Protein AF-A0A7S2I448-F1 (afdb_monomer_lite)

Foldseek 3Di:
DDDPPDDDPPVVVVVVLVVVCVVLVVVLCCLQVCCVVVVQPFPDWDDFPLGIATHGDPVSVVVLVVSLVVCCVRVNCLDPSNLSSLVVLLSVLLVCVGPVVVDDLVRLQVSLLSNLVSLVVSCVSCVVVVNNPPPPPPSVSSLVSSLVSCVVSVVSYDPSSVVSSVVRPD

pLDDT: mean 77.35, std 14.74, range [39.53, 93.0]

Radius of gyration: 19.7 Å; chains: 1; bounding box: 56×32×68 Å

Sequence (170 aa):
CGVCSESPVGACGEARFLTVERQLGRYAEKTFYKPTIMPPTAIGSFKSRHGEIQLIKPEFLSNALDLAACVWGVLGLKHWASQWARMLILDVIITKLEFCTTASAGDRNKLVSYLLGTTNALWEWISSLGLTQDPSCFLLGRAEVVKAYAFSHYEELNDDSRCRLSELNS

Structure (mmCIF, N/CA/C/O backbone):
data_AF-A0A7S2I448-F1
#
_entry.id   AF-A0A7S2I448-F1
#
loop_
_atom_site.group_PDB
_atom_site.id
_atom_site.type_symbol
_atom_site.label_atom_id
_atom_site.label_alt_id
_atom_site.label_comp_id
_atom_site.label_asym_id
_atom_site.label_entity_id
_atom_site.label_seq_id
_atom_site.pdbx_PDB_ins_code
_atom_site.Cartn_x
_atom_site.Cartn_y
_atom_site.Cartn_z
_atom_site.occupancy
_atom_site.B_iso_or_equiv
_atom_site.auth_seq_id
_atom_site.auth_comp_id
_atom_site.auth_asym_id
_atom_site.auth_atom_id
_atom_site.pdbx_PDB_model_num
ATOM 1 N N . CYS A 1 1 ? -36.578 -10.979 45.967 1.00 41.56 1 CYS A N 1
ATOM 2 C CA . CYS A 1 1 ? -35.257 -10.924 45.312 1.00 41.56 1 CYS A CA 1
ATOM 3 C C . CYS A 1 1 ? -35.489 -10.396 43.903 1.00 41.56 1 CYS A C 1
ATOM 5 O O . CYS A 1 1 ? -35.937 -11.145 43.048 1.00 41.56 1 CYS A O 1
ATOM 7 N N . GLY A 1 2 ? -35.384 -9.079 43.736 1.00 43.53 2 GLY A N 1
ATOM 8 C CA . GLY A 1 2 ? -35.562 -8.406 42.453 1.00 43.53 2 GLY A CA 1
ATOM 9 C C . GLY A 1 2 ? -34.206 -8.032 41.866 1.00 43.53 2 GLY A C 1
ATOM 10 O O . GLY A 1 2 ? -33.239 -7.901 42.611 1.00 43.53 2 GLY A O 1
ATOM 11 N N . VAL A 1 3 ? -34.203 -7.793 40.553 1.00 48.28 3 VAL A N 1
ATOM 12 C CA . VAL A 1 3 ? -33.097 -7.271 39.731 1.00 48.28 3 VAL A CA 1
ATOM 13 C C . VAL A 1 3 ? -32.118 -8.325 39.195 1.00 48.28 3 VAL A C 1
ATOM 15 O O . VAL A 1 3 ? -30.940 -8.317 39.522 1.00 48.28 3 VAL A O 1
ATOM 18 N N . CYS A 1 4 ? -32.597 -9.192 38.298 1.00 46.34 4 CYS A N 1
ATOM 19 C CA . CYS A 1 4 ? -31.773 -9.826 37.250 1.00 46.34 4 CYS A CA 1
ATOM 20 C C . CYS A 1 4 ? -32.556 -9.945 35.921 1.00 46.34 4 CYS A C 1
ATOM 22 O O . CYS A 1 4 ? -32.381 -10.903 35.174 1.00 46.34 4 CYS A O 1
ATOM 24 N N . SER A 1 5 ? -33.463 -9.008 35.631 1.00 45.19 5 SER A N 1
ATOM 25 C CA . SER A 1 5 ? -34.150 -8.942 34.339 1.00 45.19 5 SER A CA 1
ATOM 26 C C . SER A 1 5 ? -33.338 -8.079 33.371 1.00 45.19 5 SER A C 1
ATOM 28 O O . SER A 1 5 ? -33.245 -6.869 33.554 1.00 45.19 5 SER A O 1
ATOM 30 N N . GLU A 1 6 ? -32.774 -8.748 32.361 1.00 47.06 6 GLU A N 1
ATOM 31 C CA . GLU A 1 6 ? -32.377 -8.197 31.057 1.00 47.06 6 GLU A CA 1
ATOM 32 C C . GLU A 1 6 ? -31.151 -7.267 31.040 1.00 47.06 6 GLU A C 1
ATOM 34 O O . GLU A 1 6 ? -31.242 -6.059 30.849 1.00 47.06 6 GLU A O 1
ATOM 39 N N . SER A 1 7 ? -29.950 -7.852 31.132 1.00 44.59 7 SER A N 1
ATOM 40 C CA . SER A 1 7 ? -28.789 -7.231 30.479 1.00 44.59 7 SER A CA 1
ATOM 41 C C . SER A 1 7 ? -28.890 -7.471 28.967 1.00 44.59 7 SER A C 1
ATOM 43 O O . SER A 1 7 ? -29.052 -8.625 28.559 1.00 44.59 7 SER A O 1
ATOM 45 N N . PRO A 1 8 ? -28.796 -6.432 28.118 1.00 47.22 8 PRO A N 1
ATOM 46 C CA . PRO A 1 8 ? -28.933 -6.591 26.681 1.00 47.22 8 PRO A CA 1
ATOM 47 C C . PRO A 1 8 ? -27.724 -7.370 26.165 1.00 47.22 8 PRO A C 1
ATOM 49 O O . PRO A 1 8 ? -26.587 -6.901 26.214 1.00 47.22 8 PRO A O 1
ATOM 52 N N . VAL A 1 9 ? -27.983 -8.570 25.652 1.00 50.88 9 VAL A N 1
ATOM 53 C CA . VAL A 1 9 ? -26.984 -9.507 25.109 1.00 50.88 9 VAL A CA 1
ATOM 54 C C . VAL A 1 9 ? -26.128 -8.865 23.991 1.00 50.88 9 VAL A C 1
ATOM 56 O O . VAL A 1 9 ? -25.024 -9.329 23.721 1.00 50.88 9 VAL A O 1
ATOM 59 N N . GLY A 1 10 ? -26.566 -7.741 23.405 1.00 48.16 10 GLY A N 1
ATOM 60 C CA . GLY A 1 10 ? -25.814 -6.952 22.417 1.00 48.16 10 GLY A CA 1
ATOM 61 C C . GLY A 1 10 ? -24.763 -5.980 22.979 1.00 48.16 10 GLY A C 1
ATOM 62 O O . GLY A 1 10 ? -23.720 -5.792 22.355 1.00 48.16 10 GLY A O 1
ATOM 63 N N . ALA A 1 11 ? -24.951 -5.415 24.179 1.00 51.22 11 ALA A N 1
ATOM 64 C CA . ALA A 1 11 ? -24.069 -4.349 24.682 1.00 51.22 11 ALA A CA 1
ATOM 65 C C . ALA A 1 11 ? -22.667 -4.856 25.071 1.00 51.22 11 ALA A C 1
ATOM 67 O O . ALA A 1 11 ? -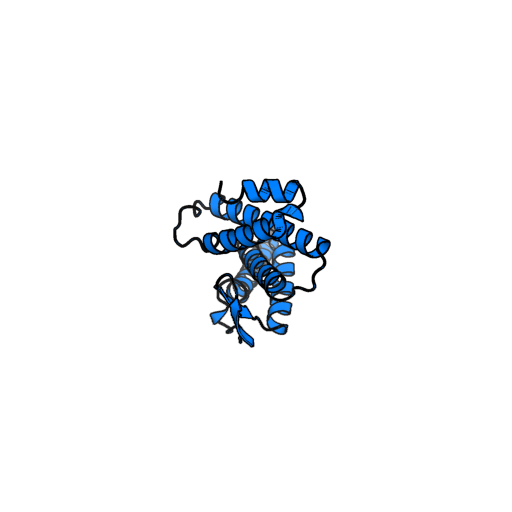21.677 -4.132 24.962 1.00 51.22 11 ALA A O 1
ATOM 68 N N . CYS A 1 12 ? -22.562 -6.119 25.499 1.00 55.38 12 CYS A N 1
ATOM 69 C CA . CYS A 1 12 ? -21.279 -6.730 25.852 1.00 55.38 12 CYS A CA 1
ATOM 70 C C . CYS A 1 12 ? -20.431 -7.050 24.605 1.00 55.38 12 CYS A C 1
ATOM 72 O O . CYS A 1 12 ? -19.211 -6.872 24.620 1.00 55.38 12 CYS A O 1
ATOM 74 N N . GLY A 1 13 ? -21.077 -7.468 23.508 1.00 61.75 13 GLY A N 1
ATOM 75 C CA . GLY A 1 13 ? -20.419 -7.747 22.229 1.00 61.75 13 GLY A CA 1
ATOM 76 C C . GLY A 1 13 ? -19.889 -6.481 21.558 1.00 61.75 13 GLY A C 1
ATOM 77 O O . GLY A 1 13 ? -18.728 -6.443 21.153 1.00 61.75 13 GLY A O 1
ATOM 78 N N . GLU A 1 14 ? -20.698 -5.421 21.527 1.00 65.50 14 GLU A N 1
ATOM 79 C CA . GLU A 1 14 ? -20.307 -4.123 20.966 1.00 65.50 14 GLU A CA 1
ATOM 80 C C . GLU A 1 14 ? -19.184 -3.457 21.772 1.00 65.50 14 GLU A C 1
ATOM 82 O O . GLU A 1 14 ? -18.189 -3.019 21.197 1.00 65.50 14 GLU A O 1
ATOM 87 N N . ALA A 1 15 ? -19.265 -3.450 23.108 1.00 70.25 15 ALA A N 1
ATOM 88 C CA . ALA A 1 15 ? -18.203 -2.896 23.954 1.00 70.25 15 ALA A CA 1
ATOM 89 C C . ALA A 1 15 ? -16.870 -3.654 23.801 1.00 70.25 15 ALA A C 1
ATOM 91 O O . ALA A 1 15 ? -15.789 -3.049 23.805 1.00 70.25 15 ALA A O 1
ATOM 92 N N . ARG A 1 16 ? -16.931 -4.982 23.629 1.00 79.00 16 ARG A N 1
ATOM 93 C CA . ARG A 1 16 ? -15.752 -5.813 23.361 1.00 79.00 16 ARG A CA 1
ATOM 94 C C . ARG A 1 16 ? -15.176 -5.539 21.973 1.00 79.00 16 ARG A C 1
ATOM 96 O O . ARG A 1 16 ? -13.962 -5.379 21.865 1.00 79.00 16 ARG A O 1
ATOM 103 N N . PHE A 1 17 ? -16.018 -5.430 20.946 1.00 82.56 17 PHE A N 1
ATOM 104 C CA . PHE A 1 17 ? -15.581 -5.095 19.590 1.00 82.56 17 PHE A CA 1
ATOM 105 C C . PHE A 1 17 ? -14.922 -3.713 19.536 1.00 82.56 17 PHE A C 1
ATOM 107 O O . PHE A 1 17 ? -13.794 -3.607 19.069 1.00 82.56 17 PHE A O 1
ATOM 114 N N . LEU A 1 18 ? -15.543 -2.687 20.126 1.00 83.62 18 LEU A N 1
ATOM 115 C CA . LEU A 1 18 ? -14.981 -1.331 20.204 1.00 83.62 18 LEU A CA 1
ATOM 116 C C . LEU A 1 18 ? -13.620 -1.302 20.911 1.00 83.62 18 LEU A C 1
ATOM 118 O O . LEU A 1 18 ? -12.732 -0.530 20.550 1.00 83.62 18 LEU A O 1
ATOM 122 N N . THR A 1 19 ? -13.431 -2.138 21.933 1.00 87.12 19 THR A N 1
ATOM 123 C CA . THR A 1 19 ? -12.141 -2.248 22.630 1.00 87.12 19 THR A CA 1
ATOM 124 C C . THR A 1 19 ? -11.075 -2.851 21.718 1.00 87.12 19 THR A C 1
ATOM 126 O O . THR A 1 19 ? -9.966 -2.319 21.646 1.00 87.12 19 THR A O 1
ATOM 129 N N . VAL A 1 20 ? -11.416 -3.917 20.988 1.00 87.62 20 VAL A N 1
ATOM 130 C CA . VAL A 1 20 ? -10.523 -4.566 20.017 1.00 87.62 20 VAL A CA 1
ATOM 131 C C . VAL A 1 20 ? -10.198 -3.626 18.855 1.00 87.62 20 VAL A C 1
ATOM 133 O O . VAL A 1 20 ? -9.028 -3.456 18.526 1.00 87.62 20 VAL A O 1
ATOM 136 N N . GLU A 1 21 ? -11.196 -2.951 18.287 1.00 89.62 21 GLU A N 1
ATOM 137 C CA . GLU A 1 21 ? -11.032 -1.953 17.227 1.00 89.62 21 GLU A CA 1
ATOM 138 C C . GLU A 1 21 ? -10.087 -0.831 17.657 1.00 89.62 21 GLU A C 1
ATOM 140 O O . GLU A 1 21 ? -9.142 -0.508 16.940 1.00 89.62 21 GLU A O 1
ATOM 145 N N . ARG A 1 22 ? -10.267 -0.278 18.863 1.00 88.94 22 ARG A N 1
ATOM 146 C CA . ARG A 1 22 ? -9.377 0.764 19.399 1.00 88.94 22 ARG A CA 1
ATOM 147 C C . ARG A 1 22 ? -7.952 0.263 19.599 1.0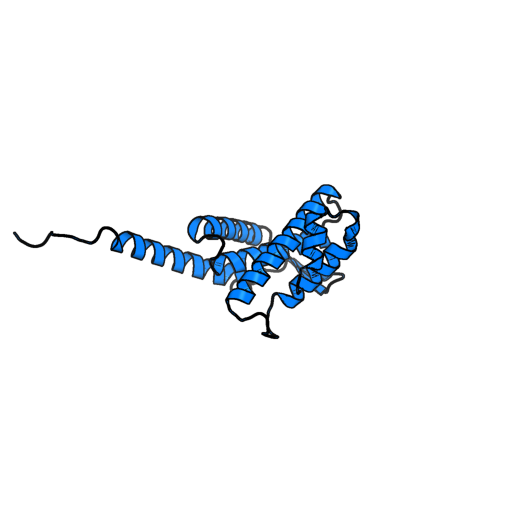0 88.94 22 ARG A C 1
ATOM 149 O O . ARG A 1 22 ? -7.007 1.001 19.326 1.00 88.94 22 ARG A O 1
ATOM 156 N N . GLN A 1 23 ? -7.784 -0.959 20.101 1.00 89.75 23 GLN A N 1
ATOM 157 C CA . GLN A 1 23 ? -6.461 -1.552 20.292 1.00 89.75 23 GLN A CA 1
ATOM 158 C C . GLN A 1 23 ? -5.765 -1.759 18.947 1.00 89.75 23 GLN A C 1
ATOM 160 O O . GLN A 1 23 ? -4.665 -1.243 18.752 1.00 89.75 23 GLN A O 1
ATOM 165 N N . LEU A 1 24 ? -6.424 -2.433 18.003 1.00 8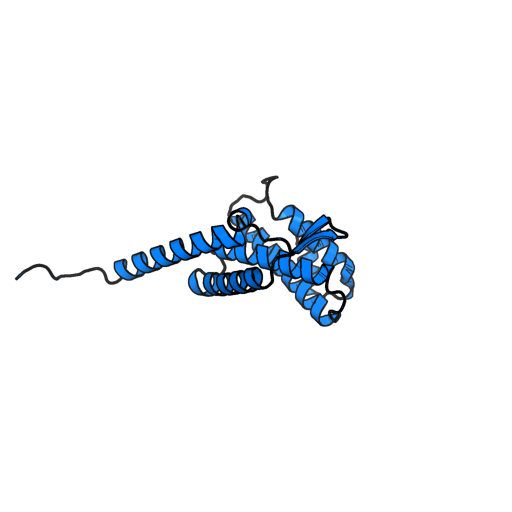9.38 24 LEU A N 1
ATOM 166 C CA . LEU A 1 24 ? -5.904 -2.657 16.656 1.00 89.38 24 LEU A CA 1
ATOM 167 C C . LEU A 1 24 ? -5.645 -1.344 15.918 1.00 89.38 24 LEU A C 1
ATOM 169 O O . LEU A 1 24 ? -4.608 -1.210 15.282 1.00 89.38 24 LEU A O 1
ATOM 173 N N . GLY A 1 25 ? -6.520 -0.349 16.066 1.00 86.94 25 GLY A N 1
ATOM 174 C CA . GLY A 1 25 ? -6.329 0.993 15.525 1.00 86.94 25 GLY A CA 1
ATOM 175 C C . GLY A 1 25 ? -5.058 1.657 16.054 1.00 86.94 25 GLY A C 1
ATOM 176 O O . GLY A 1 25 ? -4.261 2.164 15.274 1.00 86.94 25 GLY A O 1
ATOM 177 N N . ARG A 1 26 ? -4.796 1.587 17.365 1.00 87.25 26 ARG A N 1
ATOM 178 C CA . ARG A 1 26 ? -3.555 2.128 17.953 1.00 87.25 26 ARG A CA 1
ATOM 179 C C . ARG A 1 26 ? -2.304 1.390 17.480 1.00 87.25 26 ARG A C 1
ATOM 181 O O . ARG A 1 26 ? -1.272 2.029 17.288 1.00 87.25 26 ARG A O 1
ATOM 188 N N . TYR A 1 27 ? -2.371 0.068 17.318 1.00 86.56 27 TYR A N 1
ATOM 189 C CA . TYR A 1 27 ? -1.264 -0.695 16.736 1.00 86.56 27 TYR A CA 1
ATOM 190 C C . TYR A 1 27 ? -1.041 -0.301 15.274 1.00 86.56 27 TYR A C 1
ATOM 192 O O . TYR A 1 27 ? 0.079 0.026 14.899 1.00 86.56 27 TYR A O 1
ATOM 200 N N . ALA A 1 28 ? -2.108 -0.228 14.479 1.00 86.06 28 ALA A N 1
ATOM 201 C CA . ALA A 1 28 ? -2.058 0.177 13.079 1.00 86.06 28 ALA A CA 1
ATOM 202 C C . ALA A 1 28 ? -1.509 1.599 12.900 1.00 86.06 28 ALA A C 1
ATOM 204 O O . ALA A 1 28 ? -0.683 1.825 12.025 1.00 86.06 28 ALA A O 1
ATOM 205 N N . GLU A 1 29 ? -1.897 2.556 13.744 1.00 82.81 29 GLU A N 1
ATOM 206 C CA . GLU A 1 29 ? -1.359 3.919 13.686 1.00 82.81 29 GLU A CA 1
ATOM 207 C C . GLU A 1 29 ? 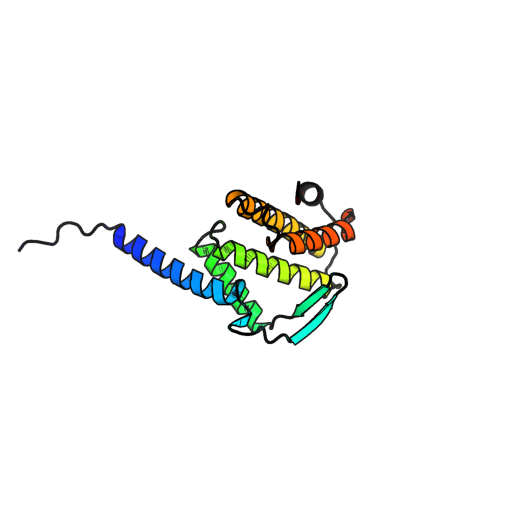0.158 3.936 13.948 1.00 82.81 29 GLU A C 1
ATOM 209 O O . GLU A 1 29 ? 0.916 4.573 13.214 1.00 82.81 29 GLU A O 1
ATOM 214 N N . LYS A 1 30 ? 0.618 3.193 14.962 1.00 81.25 30 LYS A N 1
ATOM 215 C CA . LYS A 1 30 ? 2.046 3.095 15.303 1.00 81.25 30 LYS A CA 1
ATOM 216 C C . LYS A 1 30 ? 2.866 2.379 14.233 1.00 81.25 30 LYS A C 1
ATOM 218 O O . LYS A 1 30 ? 4.016 2.743 14.019 1.00 81.25 30 LYS A O 1
ATOM 223 N N . THR A 1 31 ? 2.299 1.360 13.595 1.00 81.00 31 THR A N 1
ATOM 224 C CA . THR A 1 31 ? 3.022 0.514 12.639 1.00 81.00 31 THR A CA 1
ATOM 225 C C . THR A 1 31 ? 2.940 1.045 11.209 1.00 81.00 31 THR A C 1
ATOM 227 O O . THR A 1 31 ? 3.939 1.013 10.500 1.00 81.00 31 THR A O 1
ATOM 230 N N . PHE A 1 32 ? 1.782 1.545 10.773 1.00 79.38 32 PHE A N 1
ATOM 231 C CA . PHE A 1 32 ? 1.540 1.918 9.376 1.00 79.38 32 PHE A CA 1
ATOM 232 C C . PHE A 1 32 ? 1.560 3.433 9.122 1.00 79.38 32 PHE A C 1
ATOM 234 O O . PHE A 1 32 ? 2.029 3.854 8.070 1.00 79.38 32 PHE A O 1
ATOM 241 N N . TYR A 1 33 ? 1.057 4.260 10.052 1.00 68.31 33 TYR A N 1
ATOM 242 C CA . TYR A 1 33 ? 0.907 5.711 9.835 1.00 68.31 33 TYR A CA 1
ATOM 243 C C . TYR A 1 33 ? 2.132 6.521 10.282 1.00 68.31 33 TYR A C 1
ATOM 245 O O . TYR A 1 33 ? 2.568 7.436 9.585 1.00 68.31 33 TYR A O 1
ATOM 253 N N . LYS A 1 34 ? 2.710 6.187 11.442 1.00 58.50 34 LYS A N 1
ATOM 254 C CA . LYS A 1 34 ? 3.895 6.861 12.000 1.00 58.50 34 LYS A CA 1
ATOM 255 C C . LYS A 1 34 ? 5.024 5.871 12.279 1.00 58.50 34 LYS A C 1
ATOM 257 O O . LYS A 1 34 ? 5.314 5.593 13.446 1.00 58.50 34 LYS A O 1
ATOM 262 N N . PRO A 1 35 ? 5.740 5.408 11.241 1.00 51.62 35 PRO A N 1
ATOM 263 C CA . PRO A 1 35 ? 6.934 4.594 11.443 1.00 51.62 35 PRO A CA 1
ATOM 264 C C . PRO A 1 35 ? 8.017 5.324 12.269 1.00 51.62 35 PRO A C 1
ATOM 266 O O . PRO A 1 35 ? 8.924 4.700 12.787 1.00 51.62 35 PRO A O 1
ATOM 269 N N . THR A 1 36 ? 7.925 6.634 12.510 1.00 41.72 36 THR A N 1
ATOM 270 C CA . THR A 1 36 ? 8.865 7.391 13.357 1.00 41.72 36 THR A CA 1
ATOM 271 C C . THR A 1 36 ? 8.805 7.095 14.866 1.00 41.72 36 THR A C 1
ATOM 273 O O . THR A 1 36 ? 9.719 7.504 15.577 1.00 41.72 36 THR A O 1
ATOM 276 N N . ILE A 1 37 ? 7.791 6.380 15.383 1.00 39.62 37 ILE A N 1
ATOM 277 C CA . ILE A 1 37 ? 7.693 6.045 16.828 1.00 39.62 37 ILE A CA 1
ATOM 278 C C . ILE A 1 37 ? 8.463 4.754 17.182 1.00 39.62 37 ILE A C 1
ATOM 280 O O . ILE A 1 37 ? 8.880 4.560 18.322 1.00 39.62 37 ILE A O 1
ATOM 284 N N . MET A 1 38 ? 8.746 3.913 16.190 1.00 39.53 38 MET A N 1
ATOM 285 C CA . MET A 1 38 ? 9.839 2.943 16.215 1.00 39.53 38 MET A CA 1
ATOM 286 C C . MET A 1 38 ? 10.570 3.158 14.905 1.00 39.53 38 MET A C 1
ATOM 288 O O . MET A 1 38 ? 10.116 2.558 13.931 1.00 39.53 38 MET A O 1
ATOM 292 N N . PRO A 1 39 ? 11.609 4.021 14.838 1.00 41.28 39 PRO A N 1
ATOM 293 C CA . PRO A 1 39 ? 12.242 4.342 13.568 1.00 41.28 39 PRO A CA 1
ATOM 294 C C . PRO A 1 39 ? 12.464 3.017 12.844 1.00 41.28 39 PRO A C 1
ATOM 296 O O . PRO A 1 39 ? 13.094 2.134 13.452 1.00 41.28 39 PRO A O 1
ATOM 299 N N . PRO A 1 40 ? 11.897 2.809 11.631 1.00 47.94 40 PRO A N 1
ATOM 300 C CA . PRO A 1 40 ? 12.309 1.696 10.807 1.00 47.94 40 PRO A CA 1
ATOM 301 C C . PRO A 1 40 ? 13.797 1.930 10.756 1.00 47.94 40 PRO A C 1
ATOM 303 O O . PRO A 1 40 ? 14.253 2.987 10.324 1.00 47.94 40 PRO A O 1
ATOM 306 N N . THR A 1 41 ? 14.542 1.072 11.438 1.00 46.06 41 THR A N 1
ATOM 307 C CA . THR A 1 41 ? 15.968 1.277 11.609 1.00 46.06 41 THR A CA 1
ATOM 308 C C . THR A 1 41 ? 16.479 0.900 10.243 1.00 46.06 41 THR A C 1
ATOM 310 O O . THR A 1 41 ? 16.716 -0.276 9.981 1.00 46.06 41 THR A O 1
ATOM 313 N N . ALA A 1 42 ? 16.403 1.874 9.337 1.00 51.31 42 ALA A N 1
ATOM 314 C CA . ALA A 1 42 ? 16.500 1.670 7.921 1.00 51.31 42 ALA A CA 1
ATOM 315 C C . ALA A 1 42 ? 17.836 0.984 7.721 1.00 51.31 42 ALA A C 1
ATOM 317 O O . ALA A 1 42 ? 18.854 1.451 8.236 1.00 51.31 42 ALA A O 1
ATOM 318 N N . ILE A 1 43 ? 17.829 -0.156 7.035 1.00 51.12 43 ILE A N 1
ATOM 319 C CA . ILE A 1 43 ? 19.082 -0.843 6.694 1.00 51.12 43 ILE A CA 1
ATOM 320 C C . ILE A 1 43 ? 19.985 0.132 5.911 1.00 51.12 43 ILE A C 1
ATOM 322 O O . ILE A 1 43 ? 21.207 0.086 6.004 1.00 51.12 43 ILE A O 1
ATOM 326 N N . GLY A 1 44 ? 19.349 1.069 5.209 1.00 52.12 44 GLY A N 1
ATOM 327 C CA . GLY A 1 44 ? 19.909 2.266 4.621 1.00 52.12 44 GLY A CA 1
ATOM 328 C C . GLY A 1 44 ? 18.808 3.014 3.875 1.00 52.12 44 GLY A C 1
ATOM 329 O O . GLY A 1 44 ? 17.672 2.538 3.765 1.00 52.12 44 GLY A O 1
ATOM 330 N N . SER A 1 45 ? 19.167 4.177 3.353 1.00 55.91 45 SER A N 1
ATOM 331 C CA . SER A 1 45 ? 18.362 4.910 2.389 1.00 55.91 45 SER A CA 1
ATOM 332 C C . SER A 1 45 ? 18.981 4.710 1.010 1.00 55.91 45 SER A C 1
ATOM 334 O O . SER A 1 45 ? 20.180 4.942 0.837 1.00 55.91 45 SER A O 1
ATOM 336 N N . PHE A 1 46 ? 18.210 4.203 0.053 1.00 60.09 46 PHE A N 1
ATOM 337 C CA . PHE A 1 46 ? 18.719 3.802 -1.255 1.00 60.09 46 PHE A CA 1
ATOM 338 C C . PHE A 1 46 ? 18.152 4.712 -2.333 1.00 60.09 46 PHE A C 1
ATOM 340 O O . PHE A 1 46 ? 16.940 4.888 -2.441 1.00 60.09 46 PHE A O 1
ATOM 347 N N . LYS A 1 47 ? 19.036 5.270 -3.165 1.00 62.06 47 LYS A N 1
ATOM 348 C CA . LYS A 1 47 ? 18.614 5.987 -4.368 1.00 62.06 47 LYS A CA 1
ATOM 349 C C . LYS A 1 47 ? 18.091 4.984 -5.386 1.00 62.06 47 LYS A C 1
ATOM 351 O O . LYS A 1 47 ? 18.823 4.097 -5.820 1.00 62.06 47 LYS A O 1
ATOM 356 N N . SER A 1 48 ? 16.846 5.162 -5.778 1.00 64.81 48 SER A N 1
ATOM 357 C CA . SER A 1 48 ? 16.202 4.446 -6.858 1.00 64.81 48 SER A CA 1
ATOM 358 C C . SER A 1 48 ? 15.943 5.368 -8.048 1.00 64.81 48 SER A C 1
ATOM 360 O O . SER A 1 48 ? 16.163 6.580 -7.984 1.00 64.81 48 SER A O 1
ATOM 362 N N . ARG A 1 49 ? 15.495 4.791 -9.169 1.00 65.06 49 ARG A N 1
ATOM 363 C CA . ARG A 1 49 ? 15.152 5.560 -10.378 1.00 65.06 49 ARG A CA 1
ATOM 364 C C . ARG A 1 49 ? 13.971 6.510 -10.160 1.00 65.06 49 ARG A C 1
ATOM 366 O O . ARG A 1 49 ? 13.844 7.469 -10.912 1.00 65.06 49 ARG A O 1
ATOM 373 N N . HIS A 1 50 ? 13.152 6.257 -9.141 1.00 61.34 50 HIS A N 1
ATOM 374 C CA . HIS A 1 50 ? 11.924 7.001 -8.861 1.00 61.34 50 HIS A CA 1
ATOM 375 C C . HIS A 1 50 ? 11.983 7.786 -7.543 1.00 61.34 50 HIS A C 1
ATOM 377 O O . HIS A 1 50 ? 10.982 8.367 -7.138 1.00 61.34 50 HIS A O 1
ATOM 383 N N . GLY A 1 51 ? 13.137 7.828 -6.869 1.00 64.56 51 GLY A N 1
ATOM 384 C CA . GLY A 1 51 ? 13.306 8.579 -5.629 1.00 64.56 51 GLY A CA 1
ATOM 385 C C . GLY A 1 51 ? 14.197 7.869 -4.621 1.00 64.56 51 GLY A C 1
ATOM 386 O O . GLY A 1 51 ? 15.056 7.070 -4.974 1.00 64.56 51 GLY A O 1
ATOM 387 N N . GLU A 1 52 ? 14.026 8.196 -3.348 1.00 60.34 52 GLU A N 1
ATOM 388 C CA . GLU A 1 52 ? 14.752 7.569 -2.251 1.00 60.34 52 GLU A CA 1
ATOM 389 C C . GLU A 1 52 ? 13.847 6.545 -1.556 1.00 60.34 52 GLU A C 1
ATOM 391 O O . GLU A 1 52 ? 12.759 6.888 -1.095 1.00 60.34 52 GLU A O 1
ATOM 396 N N . ILE A 1 53 ? 14.286 5.285 -1.493 1.00 60.94 53 ILE A N 1
ATOM 397 C CA . ILE A 1 53 ? 13.560 4.202 -0.825 1.00 60.94 53 ILE A CA 1
ATOM 398 C C . ILE A 1 53 ? 14.268 3.828 0.469 1.00 60.94 53 ILE A C 1
ATOM 400 O O . ILE A 1 53 ? 15.455 3.495 0.487 1.00 60.94 53 ILE A O 1
ATOM 404 N N . GLN A 1 54 ? 13.509 3.833 1.561 1.00 63.09 54 GLN A N 1
ATOM 405 C CA . GLN A 1 54 ? 13.975 3.350 2.854 1.00 63.09 54 GLN A CA 1
ATOM 406 C C . GLN A 1 54 ? 13.701 1.851 2.971 1.00 63.09 54 GLN A C 1
ATOM 408 O O . GLN A 1 54 ? 12.553 1.414 2.902 1.00 63.09 54 GLN A O 1
ATOM 413 N N . LEU A 1 55 ? 14.754 1.054 3.172 1.00 62.75 55 LEU A N 1
ATOM 414 C CA . LEU A 1 55 ? 14.588 -0.382 3.390 1.00 62.75 55 LEU A CA 1
ATOM 415 C C . LEU A 1 55 ? 14.171 -0.667 4.831 1.00 62.75 55 LEU A C 1
ATOM 417 O O . LEU A 1 55 ? 14.858 -0.304 5.789 1.00 62.75 55 LEU A O 1
ATOM 421 N N . ILE A 1 56 ? 13.055 -1.372 4.963 1.00 68.88 56 ILE A N 1
ATOM 422 C CA . ILE A 1 56 ? 12.474 -1.794 6.232 1.00 68.88 56 ILE A CA 1
ATOM 423 C C . ILE A 1 56 ? 13.159 -3.085 6.700 1.00 68.88 56 ILE A C 1
ATOM 425 O O . ILE A 1 56 ? 13.443 -3.978 5.902 1.00 68.88 56 ILE A O 1
ATOM 429 N N . LYS A 1 57 ? 13.411 -3.204 8.007 1.00 71.75 57 LYS A N 1
ATOM 430 C CA . LYS A 1 57 ? 13.953 -4.433 8.600 1.00 71.75 57 LYS A CA 1
ATOM 431 C C . LYS A 1 57 ? 13.006 -5.629 8.408 1.00 71.75 57 LYS A C 1
ATOM 433 O O . LYS A 1 57 ? 11.800 -5.454 8.604 1.00 71.75 57 LYS A O 1
ATOM 438 N N . PRO A 1 58 ? 13.519 -6.841 8.124 1.00 76.06 58 PRO A N 1
ATOM 439 C CA . PRO A 1 58 ? 12.692 -8.037 7.960 1.00 76.06 58 PRO A CA 1
ATOM 440 C C . PRO A 1 58 ? 11.781 -8.322 9.158 1.00 76.06 58 PRO A C 1
ATOM 442 O O . PRO A 1 58 ? 10.622 -8.682 8.972 1.00 76.06 58 PRO A O 1
ATOM 445 N N . GLU A 1 59 ? 12.266 -8.109 10.384 1.00 78.94 59 GLU A N 1
ATOM 446 C CA . GLU A 1 59 ? 11.504 -8.385 11.608 1.00 78.94 59 GLU A CA 1
ATOM 447 C C . GLU A 1 59 ? 10.325 -7.422 11.758 1.00 78.94 59 GLU A C 1
ATOM 449 O O . GLU A 1 59 ? 9.221 -7.821 12.129 1.00 78.94 59 GLU A O 1
ATOM 454 N N . PHE A 1 60 ? 10.542 -6.144 11.432 1.00 81.75 60 PHE A N 1
ATOM 455 C CA . PHE A 1 60 ? 9.460 -5.166 11.400 1.00 81.75 60 PHE A CA 1
ATOM 456 C C . PHE A 1 60 ? 8.449 -5.529 10.316 1.00 81.75 60 PHE A C 1
ATOM 458 O O . PHE A 1 60 ? 7.250 -5.517 10.579 1.00 81.75 60 PHE A O 1
ATOM 465 N N . LEU A 1 61 ? 8.930 -5.862 9.113 1.00 82.62 61 LEU A N 1
ATOM 466 C CA . LEU A 1 61 ? 8.065 -6.203 7.992 1.00 82.62 61 LEU A CA 1
ATOM 467 C C . LEU A 1 61 ? 7.183 -7.410 8.329 1.00 82.62 61 LEU A C 1
ATOM 469 O O . LEU A 1 61 ? 5.979 -7.331 8.123 1.00 82.62 61 LEU A O 1
ATOM 473 N N . SER A 1 62 ? 7.742 -8.472 8.915 1.00 85.69 62 SER A N 1
ATOM 474 C CA . SER A 1 62 ? 6.970 -9.642 9.357 1.00 85.69 62 SER A CA 1
ATOM 475 C C . SER A 1 62 ? 5.844 -9.246 10.312 1.00 85.69 62 SER A C 1
ATOM 477 O O . SER A 1 62 ? 4.680 -9.523 10.040 1.00 85.69 62 SER A O 1
ATOM 479 N N . ASN A 1 63 ? 6.168 -8.507 11.379 1.00 85.81 63 ASN A N 1
ATOM 480 C CA . ASN A 1 63 ? 5.173 -8.063 12.359 1.00 85.81 63 ASN A CA 1
ATOM 481 C C . ASN A 1 63 ? 4.099 -7.158 11.735 1.00 85.81 63 ASN A C 1
ATOM 483 O O . ASN A 1 63 ? 2.930 -7.206 12.116 1.00 85.81 63 ASN A O 1
ATOM 487 N N . ALA A 1 64 ? 4.489 -6.314 10.781 1.00 86.88 64 ALA A N 1
ATOM 488 C CA . ALA A 1 64 ? 3.570 -5.422 10.093 1.00 86.88 64 ALA A CA 1
ATOM 489 C C . ALA A 1 64 ? 2.625 -6.183 9.146 1.00 86.88 64 ALA A C 1
ATOM 491 O O . ALA A 1 64 ? 1.446 -5.837 9.063 1.00 86.88 64 ALA A O 1
ATOM 492 N N . LEU A 1 65 ? 3.108 -7.238 8.482 1.00 89.81 65 LEU A N 1
ATOM 493 C CA . LEU A 1 65 ? 2.285 -8.133 7.663 1.00 89.81 65 LEU A CA 1
ATOM 494 C C . LEU A 1 65 ? 1.302 -8.942 8.520 1.00 89.81 65 LEU A C 1
ATOM 496 O O . LEU A 1 65 ? 0.128 -9.043 8.162 1.00 89.81 65 LEU A O 1
ATOM 500 N N . ASP A 1 66 ? 1.741 -9.440 9.676 1.00 91.25 66 ASP A N 1
ATOM 501 C CA . ASP A 1 66 ? 0.866 -10.142 10.623 1.00 91.25 66 ASP A CA 1
ATOM 502 C C . ASP A 1 66 ? -0.237 -9.216 11.154 1.00 91.25 66 ASP A C 1
ATOM 504 O O . ASP A 1 66 ? -1.417 -9.579 11.198 1.00 91.25 66 ASP A O 1
ATOM 508 N N . LEU A 1 67 ? 0.121 -7.972 11.492 1.00 90.81 67 LEU A N 1
ATOM 509 C CA . LEU A 1 67 ? -0.851 -6.960 11.893 1.00 90.81 67 LEU A CA 1
ATOM 510 C C . LEU A 1 67 ? -1.823 -6.626 10.755 1.00 90.81 67 LEU A C 1
ATOM 512 O O . LEU A 1 67 ? -3.015 -6.470 11.014 1.00 90.81 67 LEU A O 1
ATOM 516 N N . ALA A 1 68 ? -1.353 -6.540 9.508 1.00 91.44 68 ALA A N 1
ATOM 517 C CA . ALA A 1 68 ? -2.208 -6.295 8.348 1.00 91.44 68 ALA A CA 1
ATOM 518 C C . ALA A 1 68 ? -3.244 -7.415 8.168 1.00 91.44 68 ALA A C 1
ATOM 520 O O . ALA A 1 68 ? -4.435 -7.129 8.028 1.00 91.44 68 ALA A O 1
ATOM 521 N N . ALA A 1 69 ? -2.815 -8.678 8.256 1.00 91.94 69 ALA A N 1
ATOM 522 C CA . ALA A 1 69 ? -3.709 -9.832 8.194 1.00 91.94 69 ALA A CA 1
ATOM 523 C C . ALA A 1 69 ? -4.756 -9.802 9.320 1.00 91.94 69 ALA A C 1
ATOM 525 O O . ALA A 1 69 ? -5.945 -10.012 9.072 1.00 91.94 69 ALA A O 1
ATOM 526 N N . CYS A 1 70 ? -4.334 -9.470 10.544 1.00 92.81 70 CYS A N 1
ATOM 527 C CA . CYS A 1 70 ? -5.226 -9.340 11.694 1.00 92.81 70 CYS A CA 1
ATOM 528 C C . CYS A 1 70 ? -6.256 -8.214 11.501 1.00 92.81 70 CYS A C 1
ATOM 530 O O . CYS A 1 70 ? -7.457 -8.426 11.657 1.00 92.81 70 CYS A O 1
ATOM 532 N N . VAL A 1 71 ? -5.808 -7.024 11.095 1.00 93.00 71 VAL A N 1
ATOM 533 C CA . VAL A 1 71 ? -6.677 -5.864 10.858 1.00 93.00 71 VAL A CA 1
ATOM 534 C C . VAL A 1 71 ? -7.690 -6.146 9.748 1.00 93.00 71 VAL A C 1
ATOM 536 O O . VAL A 1 71 ? -8.870 -5.841 9.917 1.00 93.00 71 VAL A O 1
ATOM 539 N N . TRP A 1 72 ? -7.279 -6.781 8.648 1.00 92.69 72 TRP A N 1
ATOM 540 C CA . TRP A 1 72 ? -8.200 -7.168 7.577 1.00 92.69 72 TRP A CA 1
ATOM 541 C C . TRP A 1 72 ? -9.219 -8.216 8.022 1.00 92.69 72 TRP A C 1
ATOM 543 O O . TRP A 1 72 ? -10.396 -8.078 7.690 1.00 92.69 72 TRP A O 1
ATOM 553 N N . GLY A 1 73 ? -8.789 -9.225 8.783 1.00 91.19 73 GLY A N 1
ATOM 554 C CA . GLY A 1 73 ? -9.669 -10.285 9.276 1.00 91.19 73 GLY A CA 1
ATOM 555 C C . GLY A 1 73 ? -10.674 -9.813 10.328 1.00 91.19 73 GLY A C 1
ATOM 556 O O . GLY A 1 73 ? -11.793 -10.315 10.363 1.00 91.19 73 GLY A O 1
ATOM 557 N N . VAL A 1 74 ? -10.297 -8.844 11.169 1.00 91.12 74 VAL A N 1
ATOM 558 C CA . VAL A 1 74 ? -11.123 -8.394 12.303 1.00 91.12 74 VAL A CA 1
ATOM 559 C C . VAL A 1 74 ? -11.950 -7.151 11.973 1.00 91.12 74 VAL A C 1
ATOM 561 O O . VAL A 1 74 ? -13.128 -7.098 12.314 1.00 91.12 74 VAL A O 1
ATOM 564 N N . LEU A 1 75 ? -11.354 -6.142 11.330 1.00 89.62 75 LEU A N 1
ATOM 565 C CA . LEU A 1 75 ? -12.003 -4.844 11.076 1.00 89.62 75 LEU A CA 1
ATOM 566 C C . LEU A 1 75 ? -12.578 -4.734 9.660 1.00 89.62 75 LEU A C 1
ATOM 568 O O . LEU A 1 75 ? -13.369 -3.838 9.369 1.00 89.62 75 LEU A O 1
ATOM 572 N N . GLY A 1 76 ? -12.194 -5.649 8.770 1.00 88.25 76 GLY A N 1
ATOM 573 C CA . GLY A 1 76 ? -12.656 -5.681 7.392 1.00 88.25 76 GLY A CA 1
ATOM 574 C C . GLY A 1 76 ? -11.927 -4.698 6.474 1.00 88.25 76 GLY A C 1
ATOM 575 O O . GLY A 1 76 ? -11.234 -3.766 6.882 1.00 88.25 76 GLY A O 1
ATOM 576 N N . LEU A 1 77 ? -12.097 -4.905 5.171 1.00 86.31 77 LEU A N 1
ATOM 577 C CA . LEU A 1 77 ? -11.302 -4.249 4.129 1.00 86.31 77 LEU A CA 1
ATOM 578 C C . LEU A 1 77 ? -11.570 -2.753 3.940 1.00 86.31 77 LEU A C 1
ATOM 580 O O . LEU A 1 77 ? -10.750 -2.085 3.318 1.00 86.31 77 LEU A O 1
ATOM 584 N N . LYS A 1 78 ? -12.704 -2.233 4.422 1.00 84.31 78 LYS A N 1
ATOM 585 C CA . LYS A 1 78 ? -13.079 -0.812 4.292 1.00 84.31 78 LYS A CA 1
ATOM 586 C C . LYS A 1 78 ? -12.607 0.044 5.469 1.00 84.31 78 LYS A C 1
ATOM 588 O O . LYS A 1 78 ? -12.570 1.263 5.346 1.00 84.31 78 LYS A O 1
ATOM 593 N N . HIS A 1 79 ? -12.211 -0.573 6.580 1.00 88.94 79 HIS A N 1
ATOM 594 C CA . HIS A 1 79 ? -11.774 0.146 7.772 1.00 88.94 79 HIS A CA 1
ATOM 595 C C . HIS A 1 79 ? -10.480 0.938 7.516 1.00 88.94 79 HIS A C 1
ATOM 597 O O . HIS A 1 79 ? -9.605 0.484 6.781 1.00 88.94 79 HIS A O 1
ATOM 603 N N . TRP A 1 80 ? -10.325 2.114 8.132 1.00 87.50 80 TRP A N 1
ATOM 604 C CA . TRP A 1 80 ? -9.194 3.021 7.881 1.00 87.50 80 TRP A CA 1
ATOM 605 C C . TRP A 1 80 ? -7.828 2.358 8.152 1.00 87.50 80 TRP A C 1
ATOM 607 O O . TRP A 1 80 ? -6.893 2.510 7.369 1.00 87.50 80 TRP A O 1
ATOM 617 N N . ALA A 1 81 ? -7.727 1.538 9.206 1.00 89.00 81 ALA A N 1
ATOM 618 C CA . ALA A 1 81 ? -6.512 0.778 9.526 1.00 89.00 81 ALA A CA 1
ATOM 619 C C . ALA A 1 81 ? -6.123 -0.206 8.405 1.00 89.00 81 ALA A C 1
ATOM 621 O O . ALA A 1 81 ? -4.941 -0.394 8.121 1.00 89.00 81 ALA A O 1
ATOM 622 N N . SER A 1 82 ? -7.117 -0.781 7.723 1.00 90.81 82 SER A N 1
ATOM 623 C CA . SER A 1 82 ? -6.926 -1.672 6.576 1.00 90.81 82 SER A CA 1
ATOM 624 C C . SER A 1 82 ? -6.368 -0.933 5.364 1.00 90.81 82 SER A C 1
ATOM 626 O O . SER A 1 82 ? -5.638 -1.532 4.575 1.00 90.81 82 SER A O 1
ATOM 628 N N . GLN A 1 83 ? -6.677 0.359 5.225 1.00 88.69 83 GLN A N 1
ATOM 629 C CA . GLN A 1 83 ? -6.146 1.200 4.152 1.00 88.69 83 GLN A CA 1
ATOM 630 C C . GLN A 1 83 ? -4.685 1.556 4.399 1.00 88.69 83 GLN A C 1
ATOM 632 O O . GLN A 1 83 ? -3.877 1.465 3.480 1.00 88.69 83 GLN A O 1
ATOM 637 N N . TRP A 1 84 ? -4.311 1.858 5.645 1.00 85.94 84 TRP A N 1
ATOM 638 C CA . TRP A 1 84 ? -2.900 2.030 6.005 1.00 85.94 84 TRP A CA 1
ATOM 639 C C . TRP A 1 84 ? -2.084 0.760 5.779 1.00 85.94 84 TRP A C 1
ATOM 641 O O . TRP A 1 84 ? -0.993 0.827 5.219 1.00 85.94 84 TRP A O 1
ATOM 651 N N . ALA A 1 85 ? -2.638 -0.406 6.120 1.00 89.19 85 ALA A N 1
ATOM 652 C CA . ALA A 1 85 ? -2.011 -1.680 5.788 1.00 89.19 85 ALA A CA 1
ATOM 653 C C . ALA A 1 85 ? -1.806 -1.833 4.269 1.00 89.19 85 ALA A C 1
ATOM 655 O O . ALA A 1 85 ? -0.716 -2.182 3.828 1.00 89.19 85 ALA A O 1
ATOM 656 N N . ARG A 1 86 ? -2.815 -1.509 3.446 1.00 88.81 86 ARG A N 1
ATOM 657 C CA . ARG A 1 86 ? -2.694 -1.542 1.975 1.00 88.81 86 ARG A CA 1
ATOM 658 C C . ARG A 1 86 ? -1.589 -0.627 1.451 1.00 88.81 86 ARG A C 1
ATOM 660 O O . ARG A 1 86 ? -0.864 -1.044 0.555 1.00 88.81 86 ARG A O 1
ATOM 667 N N . MET A 1 87 ? -1.428 0.571 2.015 1.00 85.38 87 MET A N 1
ATOM 668 C CA . MET A 1 87 ? -0.328 1.468 1.639 1.00 85.38 87 MET A CA 1
ATOM 669 C C . MET A 1 87 ? 1.040 0.857 1.927 1.00 85.38 87 MET A C 1
ATOM 671 O O . MET A 1 87 ? 1.905 0.888 1.059 1.00 85.38 87 MET A O 1
ATOM 675 N N . LEU A 1 88 ? 1.220 0.248 3.104 1.00 85.06 88 LEU A N 1
ATOM 676 C CA . LEU A 1 88 ? 2.462 -0.458 3.418 1.00 85.06 88 LEU A CA 1
ATOM 677 C C . LEU A 1 88 ? 2.740 -1.564 2.390 1.00 85.06 88 LEU A C 1
ATOM 679 O O . LEU A 1 88 ? 3.865 -1.697 1.916 1.00 85.06 88 LEU A O 1
ATOM 683 N N . ILE A 1 89 ? 1.722 -2.347 2.022 1.00 87.31 89 ILE A N 1
ATOM 684 C CA . ILE A 1 89 ? 1.877 -3.411 1.021 1.00 87.31 89 ILE A CA 1
ATOM 685 C C . ILE A 1 89 ? 2.265 -2.846 -0.351 1.00 87.31 89 ILE A C 1
ATOM 687 O O . ILE A 1 89 ? 3.121 -3.437 -1.009 1.00 87.31 89 ILE A O 1
ATOM 691 N N . LEU A 1 90 ? 1.685 -1.715 -0.778 1.00 87.56 90 LEU A N 1
ATOM 692 C CA . LEU A 1 90 ? 2.104 -1.033 -2.009 1.00 87.56 90 LEU A CA 1
ATOM 693 C C . LEU A 1 90 ? 3.600 -0.702 -1.960 1.00 87.56 90 LEU A C 1
ATOM 695 O O . LEU A 1 90 ? 4.334 -1.086 -2.869 1.00 87.56 90 LEU A O 1
ATOM 699 N N . ASP A 1 91 ? 4.059 -0.069 -0.879 1.00 82.31 91 ASP A N 1
ATOM 700 C CA . ASP A 1 91 ? 5.456 0.354 -0.723 1.00 82.31 91 ASP A CA 1
ATOM 701 C C . ASP A 1 91 ? 6.421 -0.849 -0.727 1.00 82.31 91 ASP A C 1
ATOM 703 O O . ASP A 1 91 ? 7.485 -0.814 -1.352 1.00 82.31 91 ASP A O 1
ATOM 707 N N . VAL A 1 92 ? 6.028 -1.960 -0.095 1.00 84.25 92 VAL A N 1
ATOM 708 C CA . VAL A 1 92 ? 6.801 -3.213 -0.074 1.00 84.25 92 VAL A CA 1
ATOM 709 C C . VAL A 1 92 ? 6.883 -3.847 -1.463 1.00 84.25 92 VAL A C 1
ATOM 711 O O . VAL A 1 92 ? 7.957 -4.291 -1.873 1.00 84.25 92 VAL A O 1
ATOM 714 N N . ILE A 1 93 ? 5.772 -3.896 -2.203 1.00 87.12 93 ILE A N 1
ATOM 715 C CA . ILE A 1 93 ? 5.756 -4.464 -3.557 1.00 87.12 93 ILE A CA 1
ATOM 716 C C . ILE A 1 93 ? 6.569 -3.594 -4.514 1.00 87.12 93 ILE A C 1
ATOM 718 O O . ILE A 1 93 ? 7.353 -4.145 -5.284 1.00 87.12 93 ILE A O 1
ATOM 722 N N . ILE A 1 94 ? 6.437 -2.265 -4.439 1.00 83.00 94 ILE A N 1
ATOM 723 C CA . ILE A 1 94 ? 7.257 -1.329 -5.219 1.00 83.00 94 ILE A CA 1
ATOM 724 C C . ILE A 1 94 ? 8.733 -1.594 -4.928 1.00 83.00 94 ILE A C 1
ATOM 726 O O . ILE A 1 94 ? 9.482 -1.894 -5.850 1.00 83.00 94 ILE A O 1
ATOM 730 N N . THR A 1 95 ? 9.133 -1.617 -3.653 1.00 79.56 95 THR A N 1
ATOM 731 C CA . THR A 1 95 ? 10.516 -1.920 -3.244 1.00 79.56 95 THR A CA 1
ATOM 732 C C . THR A 1 95 ? 10.998 -3.254 -3.823 1.00 79.56 95 THR A C 1
ATOM 734 O O . THR A 1 95 ? 12.104 -3.352 -4.353 1.00 79.56 95 THR A O 1
ATOM 737 N N . LYS A 1 96 ? 10.161 -4.296 -3.778 1.00 81.81 96 LYS A N 1
ATOM 738 C CA . LYS A 1 96 ? 10.495 -5.600 -4.360 1.00 81.81 96 LYS A CA 1
ATOM 739 C C . LYS A 1 96 ? 10.683 -5.519 -5.877 1.00 81.81 96 LYS A C 1
ATOM 741 O O . LYS A 1 96 ? 11.618 -6.121 -6.387 1.00 81.81 96 LYS A O 1
ATOM 746 N N . LEU A 1 97 ? 9.829 -4.798 -6.597 1.00 81.44 97 LEU A N 1
ATOM 747 C CA . LEU A 1 97 ? 9.958 -4.631 -8.047 1.00 81.44 97 LEU A CA 1
ATOM 748 C C . LEU A 1 97 ? 11.193 -3.803 -8.427 1.00 81.44 97 LEU A C 1
ATOM 750 O O . LEU A 1 97 ? 11.850 -4.123 -9.414 1.00 81.44 97 LEU A O 1
ATOM 754 N N . GLU A 1 98 ? 11.535 -2.792 -7.626 1.00 77.12 98 GLU A N 1
ATOM 755 C CA . GLU A 1 98 ? 12.701 -1.933 -7.851 1.00 77.12 98 GLU A CA 1
ATOM 756 C C . GLU A 1 98 ? 14.026 -2.688 -7.656 1.00 77.12 98 GLU A C 1
ATOM 758 O O . GLU A 1 98 ? 14.963 -2.524 -8.438 1.00 77.12 98 GLU A O 1
ATOM 763 N N . PHE A 1 99 ? 14.115 -3.507 -6.599 1.00 75.06 99 PHE A N 1
ATOM 764 C CA . PHE A 1 99 ? 15.384 -4.087 -6.140 1.00 75.06 99 PHE A CA 1
ATOM 765 C C . PHE A 1 99 ? 15.522 -5.596 -6.382 1.00 75.06 99 PHE A C 1
ATOM 767 O O . PHE A 1 99 ? 16.642 -6.107 -6.396 1.00 75.06 99 PHE A O 1
ATOM 774 N N . CYS A 1 100 ? 14.430 -6.333 -6.608 1.00 72.12 100 CYS A N 1
ATOM 775 C CA . CYS A 1 100 ? 14.471 -7.759 -6.946 1.00 72.12 100 CYS A CA 1
ATOM 776 C C . CYS A 1 100 ? 14.161 -7.974 -8.432 1.00 72.12 100 CYS A C 1
ATOM 778 O O . CYS A 1 100 ? 13.076 -8.411 -8.816 1.00 72.12 100 CYS A O 1
ATOM 780 N N . THR A 1 101 ? 15.161 -7.725 -9.278 1.00 66.12 101 THR A N 1
ATOM 781 C CA . THR A 1 101 ? 15.073 -7.863 -10.745 1.00 66.12 101 THR A CA 1
ATOM 782 C C . THR A 1 101 ? 14.977 -9.310 -11.242 1.00 66.12 101 THR A C 1
ATOM 784 O O . THR A 1 101 ? 14.771 -9.539 -12.431 1.00 66.12 101 THR A O 1
ATOM 787 N N . THR A 1 102 ? 15.093 -10.297 -10.350 1.00 66.62 102 THR A N 1
ATOM 788 C CA . THR A 1 102 ? 15.045 -11.732 -10.672 1.00 66.62 102 THR A CA 1
ATOM 789 C C . THR A 1 102 ? 13.628 -12.304 -10.764 1.00 66.62 102 THR A C 1
ATOM 791 O O . THR A 1 102 ? 13.472 -13.490 -11.050 1.00 66.62 102 THR A O 1
ATOM 794 N N . ALA A 1 103 ? 12.589 -11.496 -10.527 1.00 72.38 103 ALA A N 1
ATOM 795 C CA . ALA A 1 103 ? 11.209 -11.943 -10.681 1.00 72.38 103 ALA A CA 1
ATOM 796 C C . ALA A 1 103 ? 10.915 -12.330 -12.141 1.00 72.38 103 ALA A C 1
ATOM 798 O O . ALA A 1 103 ? 11.240 -11.588 -13.074 1.00 72.38 103 ALA A O 1
ATOM 799 N N . SER A 1 104 ? 10.267 -13.484 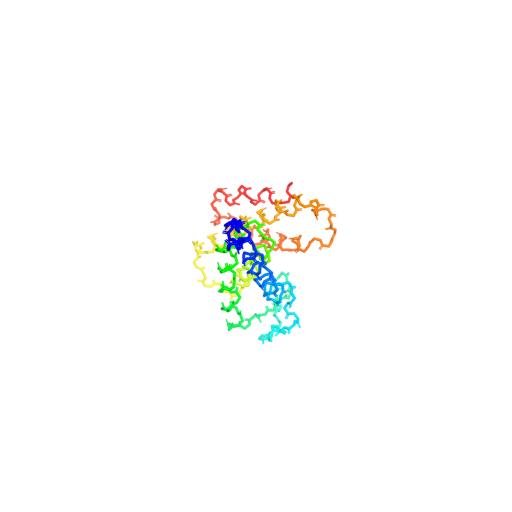-12.333 1.00 82.69 104 SER A N 1
ATOM 800 C CA . SER A 1 104 ? 9.771 -13.898 -13.647 1.00 82.69 104 SER A CA 1
ATOM 801 C C . SER A 1 104 ? 8.766 -12.868 -14.185 1.00 82.69 104 SER A C 1
ATOM 803 O O . SER A 1 104 ? 8.088 -12.197 -13.403 1.00 82.69 104 SER A O 1
ATOM 805 N N . ALA A 1 105 ? 8.625 -12.756 -15.511 1.00 79.38 105 ALA A N 1
ATOM 806 C CA . ALA A 1 105 ? 7.644 -11.845 -16.119 1.00 79.38 105 ALA A CA 1
ATOM 807 C C . ALA A 1 105 ? 6.213 -12.105 -15.602 1.00 79.38 105 ALA A C 1
ATOM 809 O O . ALA A 1 105 ? 5.465 -11.174 -15.313 1.00 79.38 105 ALA A O 1
ATOM 810 N N . GLY A 1 106 ? 5.857 -13.378 -15.384 1.00 82.81 106 GLY A N 1
ATOM 811 C CA . GLY A 1 106 ? 4.563 -13.756 -14.813 1.00 82.81 106 GLY A CA 1
ATOM 812 C C . GLY A 1 106 ? 4.362 -13.271 -13.374 1.00 82.81 106 GLY A C 1
ATOM 813 O O . GLY A 1 106 ? 3.282 -12.787 -13.036 1.00 82.81 106 GLY A O 1
ATOM 814 N N . ASP A 1 107 ? 5.387 -13.357 -12.523 1.00 85.75 107 ASP A N 1
ATOM 815 C CA . ASP A 1 107 ? 5.304 -12.853 -11.145 1.00 85.75 107 ASP A CA 1
ATOM 816 C C . ASP A 1 107 ? 5.270 -11.327 -11.104 1.00 85.75 107 ASP A C 1
ATOM 818 O O . ASP A 1 107 ? 4.521 -10.744 -10.320 1.00 85.75 107 ASP A O 1
ATOM 822 N N . ARG A 1 108 ? 6.038 -10.677 -11.983 1.00 86.00 108 ARG A N 1
ATOM 823 C CA . ARG A 1 108 ? 6.036 -9.222 -12.127 1.00 86.00 108 ARG A CA 1
ATOM 824 C C . ARG A 1 108 ? 4.655 -8.709 -12.528 1.00 86.00 108 ARG A C 1
ATOM 826 O O . ARG A 1 108 ? 4.145 -7.811 -11.866 1.00 86.00 108 ARG A O 1
ATOM 833 N N . ASN A 1 109 ? 4.025 -9.321 -13.535 1.00 85.00 109 ASN A N 1
ATOM 834 C CA . ASN A 1 109 ? 2.669 -8.974 -13.964 1.00 85.00 109 ASN A CA 1
ATOM 835 C C . ASN A 1 109 ? 1.680 -9.082 -12.791 1.00 85.00 109 ASN A C 1
ATOM 837 O O . ASN A 1 109 ? 1.011 -8.105 -12.478 1.00 85.00 109 ASN A O 1
ATOM 841 N N . LYS A 1 110 ? 1.675 -10.197 -12.044 1.00 88.94 110 LYS A N 1
ATOM 842 C CA . LYS A 1 110 ? 0.805 -10.353 -10.858 1.00 88.94 110 LYS A CA 1
ATOM 843 C C . LYS A 1 110 ? 0.990 -9.232 -9.833 1.00 88.94 110 LYS A C 1
ATOM 845 O O . LYS A 1 110 ? 0.006 -8.729 -9.291 1.00 88.94 110 LYS A O 1
ATOM 850 N N . LEU A 1 111 ? 2.238 -8.853 -9.555 1.00 90.00 111 LEU A N 1
ATOM 851 C CA . LEU A 1 111 ? 2.544 -7.767 -8.625 1.00 90.00 111 LEU A CA 1
ATOM 852 C C . LEU A 1 111 ? 2.040 -6.420 -9.156 1.00 90.00 111 LEU A C 1
ATOM 854 O O . LEU A 1 111 ? 1.411 -5.682 -8.404 1.00 90.00 111 LEU A O 1
ATOM 858 N N . VAL A 1 112 ? 2.244 -6.120 -10.440 1.00 89.06 112 VAL A N 1
ATOM 859 C CA . VAL A 1 112 ? 1.755 -4.877 -11.057 1.00 89.06 112 VAL A CA 1
ATOM 860 C C . VAL A 1 112 ? 0.223 -4.833 -11.103 1.00 89.06 112 VAL A C 1
ATOM 862 O O . VAL A 1 112 ? -0.360 -3.819 -10.725 1.00 89.06 112 VAL A O 1
ATOM 865 N N . SER A 1 113 ? -0.452 -5.930 -11.460 1.00 89.56 113 SER A N 1
ATOM 866 C CA . SER A 1 113 ? -1.918 -6.031 -11.389 1.00 89.56 113 SER A CA 1
ATOM 867 C C . SER A 1 113 ? -2.437 -5.754 -9.977 1.00 89.56 113 SER A C 1
ATOM 869 O O . SER A 1 113 ? -3.429 -5.041 -9.799 1.00 89.56 113 SER A O 1
ATOM 871 N N . TYR A 1 114 ? -1.756 -6.293 -8.959 1.00 90.69 114 TYR A N 1
ATOM 872 C CA . TYR A 1 114 ? -2.099 -6.048 -7.562 1.00 90.69 114 TYR A CA 1
ATOM 873 C C . TYR A 1 114 ? -1.889 -4.580 -7.170 1.00 90.69 114 TYR A C 1
ATOM 875 O O . TYR A 1 114 ? -2.759 -4.006 -6.510 1.00 90.69 114 TYR A O 1
ATOM 883 N N . LEU A 1 115 ? -0.776 -3.961 -7.589 1.00 91.38 115 LEU A N 1
ATOM 884 C CA . LEU A 1 115 ? -0.513 -2.536 -7.361 1.00 91.38 115 LEU A CA 1
ATOM 885 C C . LEU A 1 115 ? -1.630 -1.673 -7.960 1.00 91.38 115 LEU A C 1
ATOM 887 O O . LEU A 1 115 ? -2.184 -0.830 -7.257 1.00 91.38 115 LEU A O 1
ATOM 891 N N . LEU A 1 116 ? -2.006 -1.918 -9.219 1.00 90.81 116 LEU A N 1
ATOM 892 C CA . LEU A 1 116 ? -3.058 -1.171 -9.915 1.00 90.81 116 LEU A CA 1
ATOM 893 C C . LEU A 1 116 ? -4.414 -1.319 -9.220 1.00 90.81 116 LEU A C 1
ATOM 895 O O . LEU A 1 116 ? -5.044 -0.323 -8.874 1.00 90.81 116 LEU A O 1
ATOM 899 N N . GLY A 1 117 ? -4.833 -2.556 -8.935 1.00 90.56 117 GLY A N 1
ATOM 900 C CA . GLY A 1 117 ? -6.097 -2.811 -8.238 1.00 90.56 117 GLY A CA 1
ATOM 901 C C . GLY A 1 117 ? -6.147 -2.187 -6.842 1.00 90.56 117 GLY A C 1
ATOM 902 O O . GLY A 1 117 ? -7.150 -1.588 -6.460 1.00 90.56 117 GLY A O 1
ATOM 903 N N . THR A 1 118 ? -5.053 -2.284 -6.084 1.00 90.81 118 THR A N 1
ATOM 904 C CA . THR A 1 118 ? -4.979 -1.717 -4.731 1.00 90.81 118 THR A CA 1
ATOM 905 C C . THR A 1 118 ? -4.967 -0.192 -4.761 1.00 90.81 118 THR A C 1
ATOM 907 O O . THR A 1 118 ? -5.617 0.433 -3.926 1.00 90.81 118 THR A O 1
ATOM 910 N N . THR A 1 119 ? -4.271 0.412 -5.726 1.00 90.62 119 THR A N 1
ATOM 911 C CA . THR A 1 119 ? -4.222 1.872 -5.873 1.00 90.62 119 THR A CA 1
ATOM 912 C C . THR A 1 119 ? -5.593 2.423 -6.260 1.00 90.62 119 THR A C 1
ATOM 914 O O . THR A 1 119 ? -6.045 3.362 -5.611 1.00 90.62 119 THR A O 1
ATOM 917 N N . ASN A 1 120 ? -6.306 1.793 -7.204 1.00 89.44 120 ASN A N 1
ATOM 918 C CA . ASN A 1 120 ? -7.682 2.175 -7.549 1.00 89.44 120 ASN A CA 1
ATOM 919 C C . ASN A 1 120 ? -8.618 2.064 -6.337 1.00 89.44 120 ASN A C 1
ATOM 921 O O . ASN A 1 120 ? -9.332 3.011 -6.024 1.00 89.44 120 ASN A O 1
ATOM 925 N N . ALA A 1 121 ? -8.554 0.963 -5.582 1.00 88.69 121 ALA A N 1
ATOM 926 C CA . ALA A 1 121 ? -9.383 0.789 -4.388 1.00 88.69 121 ALA A CA 1
ATOM 927 C C . ALA A 1 121 ? -9.090 1.835 -3.292 1.00 88.69 121 ALA A C 1
ATOM 929 O O . ALA A 1 121 ? -10.000 2.278 -2.588 1.00 88.69 121 ALA A O 1
ATOM 930 N N . LEU A 1 122 ? -7.824 2.236 -3.126 1.00 89.12 122 LEU A N 1
ATOM 931 C CA . LEU A 1 122 ? -7.459 3.332 -2.226 1.00 89.12 122 LEU A CA 1
ATOM 932 C C . LEU A 1 122 ? -7.961 4.680 -2.755 1.00 89.12 122 LEU A C 1
ATOM 934 O O . LEU A 1 122 ? -8.417 5.502 -1.962 1.00 89.12 122 LEU A O 1
ATOM 938 N N . TRP A 1 123 ? -7.925 4.890 -4.071 1.00 88.19 123 TRP A N 1
ATOM 939 C CA . TRP A 1 123 ? -8.432 6.100 -4.713 1.00 88.19 123 TRP A CA 1
ATOM 940 C C . TRP A 1 123 ? -9.943 6.255 -4.517 1.00 88.19 123 TRP A C 1
ATOM 942 O O . TRP A 1 123 ? -10.405 7.311 -4.087 1.00 88.19 123 TRP A O 1
ATOM 952 N N . GLU A 1 124 ? -10.714 5.188 -4.734 1.00 87.88 124 GLU A N 1
ATOM 953 C CA . GLU A 1 124 ? -12.154 5.138 -4.448 1.00 87.88 124 GLU A CA 1
ATOM 954 C C . GLU A 1 124 ? -12.449 5.439 -2.975 1.00 87.88 124 GLU A C 1
ATOM 956 O O . GLU A 1 124 ? -13.358 6.208 -2.655 1.00 87.88 124 GLU A O 1
ATOM 961 N N . TRP A 1 125 ? -11.656 4.873 -2.060 1.00 87.88 125 TRP A N 1
ATOM 962 C CA . TRP A 1 125 ? -11.813 5.134 -0.634 1.00 87.88 125 TRP A CA 1
ATOM 963 C C . TRP A 1 125 ? -11.566 6.609 -0.291 1.00 87.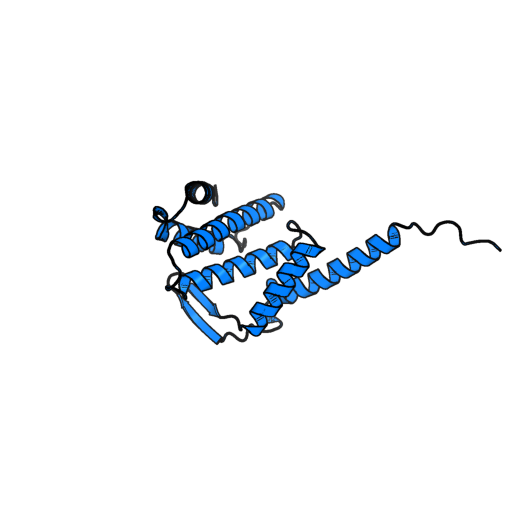88 125 TRP A C 1
ATOM 965 O O . TRP A 1 125 ? -12.418 7.229 0.343 1.00 87.88 125 TRP A O 1
ATOM 975 N N . ILE A 1 126 ? -10.463 7.204 -0.751 1.00 85.25 126 ILE A N 1
ATOM 976 C CA . ILE A 1 126 ? -10.173 8.634 -0.546 1.00 85.25 126 ILE A CA 1
ATOM 977 C C . ILE A 1 126 ? -11.260 9.513 -1.186 1.00 85.25 126 ILE A C 1
ATOM 979 O O . ILE A 1 126 ? -11.688 10.500 -0.584 1.00 85.25 126 ILE A O 1
ATOM 983 N N . SER A 1 127 ? -11.762 9.125 -2.363 1.00 86.75 127 SER A N 1
ATOM 984 C CA . SER A 1 127 ? -12.872 9.808 -3.044 1.00 86.75 127 SER A CA 1
ATOM 985 C C . SER A 1 127 ? -14.136 9.806 -2.194 1.00 86.75 127 SER A C 1
ATOM 987 O O . SER A 1 127 ? -14.780 10.842 -2.054 1.00 86.75 127 SER A O 1
ATOM 989 N N . SER A 1 128 ? -14.456 8.675 -1.557 1.00 87.44 128 SER A N 1
ATOM 990 C CA . SER A 1 128 ? -15.621 8.559 -0.669 1.00 87.44 128 SER A CA 1
ATOM 991 C C . SER A 1 128 ? -15.540 9.459 0.569 1.00 87.44 128 SER A C 1
ATOM 993 O O . SER A 1 128 ? -16.568 9.795 1.153 1.00 87.44 128 SER A O 1
ATOM 995 N N . LEU A 1 129 ? -14.329 9.876 0.951 1.00 84.75 129 LEU A N 1
ATOM 996 C CA . LEU A 1 129 ? -14.079 10.819 2.041 1.00 84.75 129 LEU A CA 1
ATOM 997 C C . LEU A 1 129 ? -14.045 12.283 1.570 1.00 84.75 129 LEU A C 1
ATOM 999 O O . LEU A 1 129 ? -13.914 13.178 2.400 1.00 84.75 129 LEU A O 1
ATOM 1003 N N . GLY A 1 130 ? -14.136 12.539 0.259 1.00 83.56 130 GLY A N 1
ATOM 1004 C CA . GLY A 1 130 ? -14.016 13.880 -0.319 1.00 83.56 130 GLY A CA 1
ATOM 1005 C C . GLY A 1 130 ? -12.596 14.455 -0.272 1.00 83.56 130 GLY A C 1
ATOM 1006 O O . GLY A 1 130 ? -12.430 15.668 -0.349 1.00 83.56 130 GLY A O 1
ATOM 1007 N N . LEU A 1 131 ? -11.573 13.605 -0.133 1.00 81.56 131 LEU A N 1
ATOM 1008 C CA . LEU A 1 131 ? -10.178 14.021 0.075 1.00 81.56 131 LEU A CA 1
ATOM 1009 C C . LEU A 1 131 ? -9.315 13.962 -1.199 1.00 81.56 131 LEU A C 1
ATOM 1011 O O . LEU A 1 131 ? -8.116 14.218 -1.144 1.00 81.56 131 LEU A O 1
ATOM 1015 N N . THR A 1 132 ? -9.887 13.636 -2.360 1.00 77.81 132 THR A N 1
ATOM 1016 C CA . THR A 1 132 ? -9.124 13.502 -3.618 1.00 77.81 132 THR A CA 1
ATOM 1017 C C . THR A 1 132 ? -8.533 14.803 -4.133 1.00 77.81 132 THR A C 1
ATOM 1019 O O . THR A 1 132 ? -7.531 14.767 -4.840 1.00 77.81 132 THR A O 1
ATOM 1022 N N . GLN A 1 133 ? -9.137 15.941 -3.793 1.00 76.81 133 GLN A N 1
ATOM 1023 C CA . GLN A 1 133 ? -8.644 17.259 -4.200 1.00 76.81 133 GLN A CA 1
ATOM 1024 C C . GLN A 1 133 ? -7.622 17.846 -3.222 1.00 76.81 133 GLN A C 1
ATOM 1026 O O . GLN A 1 133 ? -7.133 18.952 -3.445 1.00 76.81 133 GLN A O 1
ATOM 1031 N N . ASP A 1 134 ? -7.301 17.134 -2.138 1.00 74.00 134 ASP A N 1
ATOM 1032 C CA . ASP A 1 134 ? -6.316 17.603 -1.176 1.00 74.00 134 ASP A CA 1
ATOM 1033 C C . ASP A 1 134 ? -4.905 17.518 -1.794 1.00 74.00 134 ASP A C 1
ATOM 1035 O O . ASP A 1 134 ? -4.451 16.420 -2.134 1.00 74.00 134 ASP A O 1
ATOM 1039 N N . PRO A 1 135 ? -4.171 18.638 -1.935 1.00 58.50 135 PRO A N 1
ATOM 1040 C CA . PRO A 1 135 ? -2.802 18.622 -2.452 1.00 58.50 135 PRO A CA 1
ATOM 1041 C C . PRO A 1 135 ? -1.832 17.831 -1.559 1.00 58.50 135 PRO A C 1
ATOM 1043 O O . PRO A 1 135 ? -0.757 17.444 -2.012 1.00 58.50 135 PRO A O 1
ATOM 1046 N N . SER A 1 136 ? -2.201 17.563 -0.303 1.00 62.81 136 SER A N 1
ATOM 1047 C CA . SER A 1 136 ? -1.465 16.696 0.621 1.00 62.81 136 SER A CA 1
ATOM 1048 C C . SER A 1 136 ? -1.862 15.217 0.528 1.00 62.81 136 SER A C 1
ATOM 1050 O O . SER A 1 136 ? -1.380 14.402 1.320 1.00 62.81 136 SER A O 1
ATOM 1052 N N . CYS A 1 137 ? -2.707 14.840 -0.442 1.00 73.62 137 CYS A N 1
ATOM 1053 C CA . CYS A 1 137 ? -3.103 13.457 -0.675 1.00 73.62 137 CYS A CA 1
ATOM 1054 C C . CYS A 1 137 ? -1.868 12.591 -0.968 1.00 73.62 137 CYS A C 1
ATOM 1056 O O . CYS A 1 137 ? -1.345 12.533 -2.083 1.00 73.62 137 CYS A O 1
ATOM 1058 N N . PHE A 1 138 ? -1.420 11.867 0.058 1.00 73.94 138 PHE A N 1
ATOM 1059 C CA . PHE A 1 138 ? -0.240 10.997 0.044 1.00 73.94 138 PHE A CA 1
ATOM 1060 C C . PHE A 1 138 ? -0.288 9.902 -1.038 1.00 73.94 138 PHE A C 1
ATOM 1062 O O . PHE A 1 138 ? 0.722 9.235 -1.288 1.00 73.94 138 PHE A O 1
ATOM 1069 N N . LEU A 1 139 ? -1.463 9.655 -1.629 1.00 80.38 139 LEU A N 1
ATOM 1070 C CA . LEU A 1 139 ? -1.670 8.641 -2.655 1.00 80.38 139 LEU A CA 1
ATOM 1071 C C . LEU A 1 139 ? -1.220 9.117 -4.041 1.00 80.38 139 LEU A C 1
ATOM 1073 O O . LEU A 1 139 ? -0.849 8.272 -4.847 1.00 80.38 139 LEU A O 1
ATOM 1077 N N . LEU A 1 140 ? -1.179 10.431 -4.303 1.00 78.06 140 LEU A N 1
ATOM 1078 C CA . LEU A 1 140 ? -0.765 10.990 -5.599 1.00 78.06 140 LEU A CA 1
ATOM 1079 C C . LEU A 1 140 ? 0.633 10.510 -6.008 1.00 78.06 140 LEU A C 1
ATOM 1081 O O . LEU A 1 140 ? 0.781 9.874 -7.049 1.00 78.06 140 LEU A O 1
ATOM 1085 N N . GLY A 1 141 ? 1.635 10.712 -5.146 1.00 78.38 141 GLY A N 1
ATOM 1086 C CA . GLY A 1 141 ? 3.010 10.289 -5.439 1.00 78.38 141 GLY A CA 1
ATOM 1087 C C . GLY A 1 141 ? 3.148 8.772 -5.620 1.00 78.38 141 GLY A C 1
ATOM 1088 O O . GLY A 1 141 ? 3.894 8.307 -6.475 1.00 78.38 141 GLY A O 1
ATOM 1089 N N . ARG A 1 142 ? 2.376 7.970 -4.873 1.00 79.88 142 ARG A N 1
ATOM 1090 C CA . ARG A 1 142 ? 2.369 6.505 -5.037 1.00 79.88 142 ARG A CA 1
ATOM 1091 C C . ARG A 1 142 ? 1.706 6.079 -6.343 1.00 79.88 142 ARG A C 1
ATOM 1093 O O . ARG A 1 142 ? 2.222 5.192 -7.016 1.00 79.88 142 ARG A O 1
ATOM 1100 N N . ALA A 1 143 ? 0.594 6.710 -6.715 1.00 84.94 143 ALA A N 1
ATOM 1101 C CA . ALA A 1 143 ? -0.093 6.440 -7.971 1.00 84.94 143 ALA A CA 1
ATOM 1102 C C . ALA A 1 143 ? 0.808 6.749 -9.174 1.00 84.94 143 ALA A C 1
ATOM 1104 O O . ALA A 1 143 ? 0.839 5.969 -10.121 1.00 84.94 143 ALA A O 1
ATOM 1105 N N . GLU A 1 144 ? 1.592 7.827 -9.123 1.00 84.00 144 GLU A N 1
ATOM 1106 C CA . GLU A 1 144 ? 2.584 8.151 -10.157 1.00 84.00 144 GLU A CA 1
ATOM 1107 C C . GLU A 1 144 ? 3.667 7.075 -10.287 1.00 84.00 144 GLU A C 1
ATOM 1109 O O . GLU A 1 144 ? 3.954 6.629 -11.399 1.00 84.00 144 GLU A O 1
ATOM 1114 N N . VAL A 1 145 ? 4.217 6.592 -9.167 1.00 84.00 145 VAL A N 1
ATOM 1115 C CA . VAL A 1 145 ? 5.201 5.496 -9.175 1.00 84.00 145 VAL A CA 1
ATOM 1116 C C . VAL A 1 145 ? 4.588 4.214 -9.745 1.00 84.00 145 VAL A C 1
ATOM 1118 O O . VAL A 1 145 ? 5.191 3.566 -10.600 1.00 84.00 145 VAL A O 1
ATOM 1121 N N . VAL A 1 146 ? 3.364 3.862 -9.335 1.00 86.50 146 VAL A N 1
ATOM 1122 C CA . VAL A 1 146 ? 2.649 2.688 -9.861 1.00 86.50 146 VAL A CA 1
ATOM 1123 C C . VAL A 1 146 ? 2.396 2.821 -11.365 1.00 86.50 146 VAL A C 1
ATOM 1125 O O . VAL A 1 146 ? 2.625 1.858 -12.098 1.00 86.50 146 VAL A O 1
ATOM 1128 N N . LYS A 1 147 ? 1.996 4.006 -11.849 1.00 87.62 147 LYS A N 1
ATOM 1129 C CA . LYS A 1 147 ? 1.849 4.285 -13.288 1.00 87.62 147 LYS A CA 1
ATOM 1130 C C . LYS A 1 147 ? 3.161 4.090 -14.029 1.00 87.62 147 LYS A C 1
ATOM 1132 O O . LYS A 1 147 ? 3.181 3.381 -15.031 1.00 87.62 147 LYS A O 1
ATOM 1137 N N . ALA A 1 148 ? 4.247 4.688 -13.542 1.00 85.88 148 ALA A N 1
ATOM 1138 C CA . ALA A 1 148 ? 5.561 4.579 -14.167 1.00 85.88 148 ALA A CA 1
ATOM 1139 C C . ALA A 1 148 ? 5.999 3.111 -14.299 1.00 85.88 148 ALA A C 1
ATOM 1141 O O . ALA A 1 148 ? 6.431 2.685 -15.374 1.00 85.88 148 ALA A O 1
ATOM 1142 N N . TYR A 1 149 ? 5.797 2.308 -13.249 1.00 84.12 149 TYR A N 1
ATOM 1143 C CA . TYR A 1 149 ? 6.052 0.867 -13.295 1.00 84.12 149 TYR A CA 1
ATOM 1144 C C . TYR A 1 149 ? 5.169 0.137 -14.302 1.00 84.12 149 TYR A C 1
ATOM 1146 O O . TYR A 1 149 ? 5.675 -0.642 -15.109 1.00 84.12 149 TYR A O 1
ATOM 1154 N N . ALA A 1 150 ? 3.862 0.383 -14.272 1.00 86.81 150 ALA A N 1
ATOM 1155 C CA . ALA A 1 150 ? 2.922 -0.282 -15.161 1.00 86.81 150 ALA A CA 1
ATOM 1156 C C . ALA A 1 150 ? 3.206 0.034 -16.638 1.00 86.81 150 ALA A C 1
ATOM 1158 O O . ALA A 1 150 ? 3.200 -0.878 -17.461 1.00 86.81 150 ALA A O 1
ATOM 1159 N N . PHE A 1 151 ? 3.546 1.283 -16.970 1.00 88.69 151 PHE A N 1
ATOM 1160 C CA . PHE A 1 151 ? 3.955 1.658 -18.326 1.00 88.69 151 PHE A CA 1
ATOM 1161 C C . PHE A 1 151 ? 5.271 1.003 -18.750 1.00 88.69 151 PHE A C 1
ATOM 1163 O O . PHE A 1 151 ? 5.379 0.530 -19.879 1.00 88.69 151 PHE A O 1
ATOM 1170 N N . SER A 1 152 ? 6.247 0.907 -17.844 1.00 85.88 152 SER A N 1
ATOM 1171 C CA . SER A 1 152 ? 7.540 0.259 -18.122 1.00 85.88 152 SER A CA 1
ATOM 1172 C C . SER A 1 152 ? 7.405 -1.228 -18.473 1.00 85.88 152 SER A C 1
ATOM 1174 O O . SER A 1 152 ? 8.287 -1.793 -19.117 1.00 85.88 152 SER A O 1
ATOM 1176 N N . HIS A 1 153 ? 6.300 -1.857 -18.065 1.00 84.69 153 HIS A N 1
ATOM 1177 C CA . HIS A 1 153 ? 6.013 -3.275 -18.275 1.00 84.69 153 HIS A CA 1
ATOM 1178 C C . HIS A 1 153 ? 4.696 -3.513 -19.025 1.00 84.69 153 HIS A C 1
ATOM 1180 O O . HIS A 1 153 ? 4.116 -4.590 -18.913 1.00 84.69 153 HIS A O 1
ATOM 1186 N N . TYR A 1 154 ? 4.222 -2.532 -19.800 1.00 86.44 154 TYR A N 1
ATOM 1187 C CA . TYR A 1 154 ? 2.896 -2.553 -20.429 1.00 86.44 154 TYR A CA 1
ATOM 1188 C C . TYR A 1 154 ? 2.634 -3.800 -21.293 1.00 86.44 154 TYR A C 1
ATOM 1190 O O . TYR A 1 154 ? 1.551 -4.393 -21.249 1.00 86.44 154 TYR A O 1
ATOM 1198 N N . GLU A 1 155 ? 3.649 -4.236 -22.041 1.00 86.69 155 GLU A N 1
ATOM 1199 C CA . GLU A 1 155 ? 3.585 -5.428 -22.895 1.00 86.69 155 GLU A CA 1
ATOM 1200 C C . GLU A 1 155 ? 3.374 -6.720 -22.094 1.00 86.69 155 GLU A C 1
ATOM 1202 O O . GLU A 1 155 ? 2.748 -7.655 -22.583 1.00 86.69 155 GLU A O 1
ATOM 1207 N N . GLU A 1 156 ? 3.839 -6.763 -20.842 1.00 86.19 156 GLU A N 1
ATOM 1208 C CA . GLU A 1 156 ? 3.682 -7.919 -19.956 1.00 86.19 156 GLU A CA 1
ATOM 1209 C C . GLU A 1 156 ? 2.305 -7.952 -19.271 1.00 86.19 156 GLU A C 1
ATOM 1211 O O . GLU A 1 156 ? 1.945 -8.984 -18.706 1.00 86.19 156 GLU A O 1
ATOM 1216 N N . LEU A 1 157 ? 1.540 -6.851 -19.296 1.00 86.06 157 LEU A N 1
ATOM 1217 C CA . LEU A 1 157 ? 0.254 -6.728 -18.603 1.00 86.06 157 LEU A CA 1
ATOM 1218 C C . LEU A 1 157 ? -0.874 -7.479 -19.313 1.00 86.06 157 LEU A C 1
ATOM 1220 O O . LEU A 1 157 ? -0.962 -7.498 -20.539 1.00 86.06 157 LEU A O 1
ATOM 1224 N N . ASN A 1 158 ? -1.790 -8.038 -18.518 1.00 88.31 158 ASN A N 1
ATOM 1225 C CA . ASN A 1 158 ? -3.066 -8.544 -19.029 1.00 88.31 158 ASN A CA 1
ATOM 1226 C C . ASN A 1 158 ? -4.059 -7.398 -19.314 1.00 88.31 158 ASN A C 1
ATOM 1228 O O . ASN A 1 158 ? -3.872 -6.269 -18.854 1.00 88.31 158 ASN A O 1
ATOM 1232 N N . ASP A 1 159 ? -5.135 -7.702 -20.041 1.00 88.94 159 ASP A N 1
ATOM 1233 C CA . ASP A 1 159 ? -6.113 -6.698 -20.483 1.00 88.94 159 ASP A CA 1
ATOM 1234 C C . ASP A 1 159 ? -6.808 -5.970 -19.319 1.00 88.94 159 ASP A C 1
ATOM 1236 O O . ASP A 1 159 ? -6.964 -4.751 -19.367 1.00 88.94 159 ASP A O 1
ATOM 1240 N N . ASP A 1 160 ? -7.144 -6.677 -18.232 1.00 88.56 160 ASP A N 1
ATOM 1241 C CA . ASP A 1 160 ? -7.720 -6.075 -17.014 1.00 88.56 160 ASP A CA 1
ATOM 1242 C C . ASP A 1 160 ? -6.763 -5.047 -16.385 1.00 88.56 160 ASP A C 1
ATOM 1244 O O . ASP A 1 160 ? -7.165 -3.940 -16.032 1.00 88.56 160 ASP A O 1
ATOM 1248 N N . SER A 1 161 ? -5.468 -5.358 -16.317 1.00 87.56 161 SER A N 1
ATOM 1249 C CA . SER A 1 161 ? -4.457 -4.440 -15.780 1.00 87.56 161 SER A CA 1
ATOM 1250 C C . SER A 1 161 ? -4.270 -3.219 -16.676 1.00 87.56 161 SER A C 1
ATOM 1252 O O . SER A 1 161 ? -4.115 -2.108 -16.175 1.00 87.56 161 SER A O 1
ATOM 1254 N N . ARG A 1 162 ? -4.325 -3.395 -18.001 1.00 89.00 162 ARG A N 1
ATOM 1255 C CA . ARG A 1 162 ? -4.269 -2.276 -18.954 1.00 89.00 162 ARG A CA 1
ATOM 1256 C C . ARG A 1 162 ? -5.484 -1.359 -18.814 1.00 89.00 162 ARG A C 1
ATOM 1258 O O . ARG A 1 162 ? -5.314 -0.142 -18.821 1.00 89.00 162 ARG A O 1
ATOM 1265 N N . CYS A 1 163 ? -6.675 -1.928 -18.619 1.00 88.56 163 CYS A N 1
ATOM 1266 C CA . CYS A 1 163 ? -7.897 -1.173 -18.335 1.00 88.56 163 CYS A CA 1
ATOM 1267 C C . CYS A 1 163 ? -7.738 -0.338 -17.057 1.00 88.56 163 CYS A C 1
ATOM 1269 O O . CYS A 1 163 ? -7.853 0.886 -17.094 1.00 88.56 163 CYS A O 1
ATOM 1271 N N . ARG A 1 164 ? -7.326 -0.966 -15.951 1.00 87.19 164 ARG A N 1
ATOM 1272 C CA . ARG A 1 164 ? -7.117 -0.273 -14.666 1.00 87.19 164 ARG A CA 1
ATOM 1273 C C . ARG A 1 164 ? -6.054 0.816 -14.726 1.00 87.19 164 ARG A C 1
ATOM 1275 O O . ARG A 1 164 ? -6.191 1.834 -14.056 1.00 87.19 164 ARG A O 1
ATOM 1282 N N . LEU A 1 165 ? -4.996 0.618 -15.516 1.00 87.44 165 LEU A N 1
ATOM 1283 C CA . LEU A 1 165 ? -3.978 1.642 -15.744 1.00 87.44 165 LEU A CA 1
ATOM 1284 C C . LEU A 1 165 ? -4.568 2.881 -16.429 1.00 87.44 165 LEU A C 1
ATOM 1286 O O . LEU A 1 165 ? -4.191 3.996 -16.074 1.00 87.44 165 LEU A O 1
ATOM 1290 N N . SER A 1 166 ? -5.489 2.691 -17.378 1.00 85.69 166 SER A N 1
ATOM 1291 C CA . SER A 1 166 ? -6.169 3.804 -18.048 1.00 85.69 166 SER A CA 1
ATOM 1292 C C . SER A 1 166 ? -7.121 4.566 -17.121 1.00 85.69 166 SER A C 1
ATOM 1294 O O . SER A 1 166 ? -7.241 5.777 -17.249 1.00 85.69 166 SER A O 1
ATOM 1296 N N . GLU A 1 167 ? -7.726 3.880 -16.149 1.00 84.38 167 GLU A N 1
ATOM 1297 C CA . GLU A 1 167 ? -8.666 4.461 -15.179 1.00 84.38 167 GLU A CA 1
ATOM 1298 C C . GLU A 1 167 ? -7.971 5.187 -14.020 1.00 84.38 167 GLU A C 1
ATOM 1300 O O . GLU A 1 167 ? -8.570 6.031 -13.355 1.00 84.38 167 GLU A O 1
ATOM 1305 N N . LEU A 1 168 ? -6.703 4.874 -13.752 1.00 77.88 168 LEU A N 1
ATOM 1306 C CA . LEU A 1 168 ? -5.993 5.411 -12.600 1.00 77.88 168 LEU A CA 1
ATOM 1307 C C . LEU A 1 168 ? -5.860 6.947 -12.712 1.00 77.88 168 LEU A C 1
ATOM 1309 O O . LEU A 1 168 ? -5.191 7.461 -13.610 1.00 77.88 168 LEU A O 1
ATOM 1313 N N . ASN A 1 169 ? -6.443 7.681 -11.760 1.00 58.09 169 ASN A N 1
ATOM 1314 C CA . ASN A 1 169 ? -6.574 9.151 -11.718 1.00 58.09 169 ASN A CA 1
ATOM 1315 C C . ASN A 1 169 ? -7.448 9.777 -12.832 1.00 58.09 169 ASN A C 1
ATOM 1317 O O . ASN A 1 169 ? -7.219 10.942 -13.169 1.00 58.09 169 ASN A O 1
ATOM 1321 N N . SER A 1 170 ? -8.383 9.022 -13.419 1.00 59.38 170 SER A N 1
ATOM 1322 C CA . SER A 1 170 ? -9.437 9.574 -14.293 1.00 59.38 170 SER A CA 1
ATOM 1323 C C . SER A 1 170 ? -10.598 10.172 -13.502 1.00 59.38 170 SER A C 1
ATOM 1325 O O . SER A 1 170 ? -10.789 9.764 -12.332 1.00 59.38 170 SER A O 1
#

Organism: NCBI:txid327968

Secondary structure (DSSP, 8-state):
----S---HHHHHHHHHHHHHHHHHHHHIIIII-GGGS----S-EEEETTEEEEPPPHHHHHHHHHHHHHHHHHH-TTSHHHHHHHHHHHHHHHHHHHH-TT--HHHHHHHHHHHHHHHHHHHHHHHHTT-TT-TT-THHHHHHHHHHHHHHTGGG--HHHHHHHHHTT-